Protein AF-H2BUR2-F1 (afdb_monomer_lite)

Sequence (65 aa):
MSRKVIISKTAEKKLSSLFEYLLENWSAKVKSNFIEKLDHNINIIKLEPETFPESQKDLGLRKCV

Structure 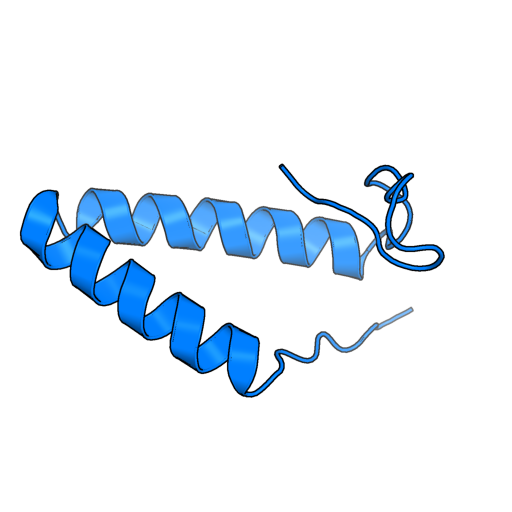(mmCIF, N/CA/C/O backbone):
data_AF-H2BUR2-F1
#
_entry.id   AF-H2BUR2-F1
#
loop_
_atom_site.group_PDB
_atom_site.id
_atom_site.type_symbol
_atom_site.label_atom_id
_atom_site.label_alt_id
_atom_site.label_comp_id
_atom_site.label_asym_id
_atom_site.label_entity_id
_atom_site.label_seq_id
_atom_site.pdbx_PDB_ins_code
_atom_site.Cartn_x
_atom_site.Cartn_y
_atom_site.Cartn_z
_atom_site.occupancy
_atom_site.B_iso_or_equiv
_atom_site.auth_seq_id
_atom_site.auth_comp_id
_atom_site.auth_asym_id
_atom_site.auth_atom_id
_atom_site.pdbx_PDB_model_num
ATOM 1 N N . MET A 1 1 ? 15.406 -10.777 -9.738 1.00 61.09 1 MET A N 1
ATOM 2 C CA . MET A 1 1 ? 15.715 -9.356 -9.446 1.00 61.09 1 MET A CA 1
ATOM 3 C C . MET A 1 1 ? 14.935 -8.920 -8.214 1.00 61.09 1 MET A C 1
ATOM 5 O O . MET A 1 1 ? 13.730 -9.131 -8.187 1.00 61.09 1 MET A O 1
ATOM 9 N N . SER A 1 2 ? 15.572 -8.325 -7.204 1.00 80.19 2 SER A N 1
ATOM 10 C CA . SER A 1 2 ? 14.857 -7.749 -6.055 1.00 80.19 2 SER A CA 1
ATOM 11 C C . SER A 1 2 ? 14.459 -6.301 -6.359 1.00 80.19 2 SER A C 1
ATOM 13 O O . SER A 1 2 ? 15.296 -5.403 -6.296 1.00 80.19 2 SER A O 1
ATOM 15 N N . ARG A 1 3 ? 13.191 -6.057 -6.708 1.00 89.81 3 ARG A N 1
ATOM 16 C CA . ARG A 1 3 ? 12.658 -4.690 -6.851 1.00 89.81 3 ARG A CA 1
ATOM 17 C C . ARG A 1 3 ? 12.272 -4.132 -5.483 1.00 89.81 3 ARG A C 1
ATOM 19 O O . ARG A 1 3 ? 11.744 -4.866 -4.646 1.00 89.81 3 ARG A O 1
ATOM 26 N N . LYS A 1 4 ? 12.516 -2.842 -5.254 1.00 93.38 4 LYS A N 1
ATOM 27 C CA . LYS A 1 4 ? 12.059 -2.128 -4.055 1.00 93.38 4 LYS A CA 1
ATOM 28 C C . LYS A 1 4 ? 10.739 -1.427 -4.365 1.00 93.38 4 LYS A C 1
ATOM 30 O O . LYS A 1 4 ? 10.668 -0.657 -5.315 1.00 93.38 4 LYS A O 1
ATOM 35 N N . VAL A 1 5 ? 9.722 -1.679 -3.548 1.00 94.00 5 VAL A N 1
ATOM 36 C CA . VAL A 1 5 ? 8.452 -0.947 -3.604 1.00 94.00 5 VAL A CA 1
ATOM 37 C C . VAL A 1 5 ? 8.614 0.340 -2.802 1.00 94.00 5 VAL A C 1
ATOM 39 O O . VAL A 1 5 ? 9.144 0.315 -1.691 1.00 94.00 5 VAL A O 1
ATOM 42 N N . ILE A 1 6 ? 8.191 1.464 -3.377 1.00 96.00 6 ILE A N 1
ATOM 43 C CA . ILE A 1 6 ? 8.197 2.772 -2.720 1.00 96.00 6 ILE A CA 1
ATOM 44 C C . ILE A 1 6 ? 6.758 3.275 -2.703 1.00 96.00 6 ILE A C 1
ATOM 46 O O . ILE A 1 6 ? 6.133 3.401 -3.754 1.00 96.00 6 ILE A O 1
ATOM 50 N N . ILE A 1 7 ? 6.247 3.570 -1.511 1.00 96.06 7 ILE A N 1
ATOM 51 C CA . ILE A 1 7 ? 4.943 4.206 -1.332 1.00 96.06 7 ILE A CA 1
ATOM 52 C C . ILE A 1 7 ? 5.175 5.714 -1.236 1.00 96.06 7 ILE A C 1
ATOM 54 O O . ILE A 1 7 ? 6.051 6.177 -0.508 1.00 96.06 7 ILE A O 1
ATOM 58 N N . SER A 1 8 ? 4.435 6.494 -2.023 1.00 97.62 8 SER A N 1
ATOM 59 C CA . SER A 1 8 ? 4.543 7.952 -1.975 1.00 97.62 8 SER A CA 1
ATOM 60 C C . SER A 1 8 ? 3.841 8.508 -0.736 1.00 97.62 8 SER A C 1
ATOM 62 O O . SER A 1 8 ? 2.836 7.957 -0.288 1.00 97.62 8 SER A O 1
ATOM 64 N N . LYS A 1 9 ? 4.283 9.671 -0.241 1.00 97.88 9 LYS A N 1
ATOM 65 C CA . LYS A 1 9 ? 3.620 10.373 0.878 1.00 97.88 9 LYS A CA 1
ATOM 66 C C . LYS A 1 9 ? 2.126 10.615 0.626 1.00 97.88 9 LYS A C 1
ATOM 68 O O . LYS A 1 9 ? 1.320 10.614 1.551 1.00 97.88 9 LYS A O 1
ATOM 73 N N . THR A 1 10 ? 1.743 10.838 -0.632 1.00 97.88 10 THR A N 1
ATOM 74 C CA . THR A 1 10 ? 0.337 11.003 -1.024 1.00 97.88 10 THR A CA 1
ATOM 75 C C . THR A 1 10 ? -0.435 9.692 -0.893 1.00 97.88 10 THR A C 1
ATOM 77 O O . THR A 1 10 ? -1.569 9.705 -0.420 1.00 97.88 10 THR A O 1
ATOM 80 N N . ALA A 1 11 ? 0.164 8.566 -1.291 1.00 97.25 11 ALA A N 1
ATOM 81 C CA . ALA A 1 11 ? -0.446 7.250 -1.140 1.00 97.25 11 ALA A CA 1
ATOM 82 C C . ALA A 1 11 ? -0.583 6.857 0.339 1.00 97.25 11 ALA A C 1
ATOM 84 O O . ALA A 1 11 ? -1.652 6.398 0.725 1.00 97.25 11 ALA A O 1
ATOM 85 N N . GLU A 1 12 ? 0.427 7.126 1.175 1.00 97.62 12 GLU A N 1
ATOM 86 C CA . GLU A 1 12 ? 0.359 6.900 2.630 1.00 97.62 12 GLU A CA 1
ATOM 87 C C . GLU A 1 12 ? -0.832 7.634 3.258 1.00 97.62 12 GLU A C 1
ATOM 89 O O . GLU A 1 12 ? -1.674 7.011 3.896 1.00 97.62 12 GLU A O 1
ATOM 94 N N . LYS A 1 13 ? -0.970 8.944 3.001 1.00 98.31 13 LYS A N 1
ATOM 95 C CA . LYS A 1 13 ? -2.090 9.747 3.528 1.00 98.31 13 LYS A CA 1
ATOM 96 C C . LYS A 1 13 ? -3.457 9.214 3.092 1.00 98.31 13 LYS A C 1
ATOM 98 O O . LYS A 1 13 ? -4.388 9.160 3.897 1.00 98.31 13 LYS A O 1
ATOM 103 N N . LYS A 1 14 ? -3.581 8.821 1.819 1.00 98.19 14 LYS A N 1
ATOM 104 C CA . LYS A 1 14 ? -4.821 8.250 1.273 1.00 98.19 14 LYS A CA 1
ATOM 105 C C . LYS A 1 14 ? -5.148 6.898 1.904 1.00 98.19 14 LYS A C 1
ATOM 107 O O . LYS A 1 14 ? -6.308 6.663 2.227 1.00 98.19 14 LYS A O 1
ATOM 112 N N . LEU A 1 15 ? -4.147 6.039 2.103 1.00 97.50 15 LEU A N 1
ATOM 113 C CA . LEU A 1 15 ? -4.325 4.747 2.764 1.00 97.50 15 LEU A CA 1
ATOM 114 C C . LEU A 1 15 ? -4.746 4.918 4.222 1.00 97.50 15 LEU A C 1
ATOM 116 O O . LEU A 1 15 ? -5.686 4.252 4.637 1.00 97.50 15 LEU A O 1
ATOM 120 N N . SER A 1 16 ? -4.134 5.840 4.971 1.00 97.88 16 SER A N 1
ATOM 121 C CA . SER A 1 16 ? -4.549 6.122 6.353 1.00 97.88 16 SER A CA 1
ATOM 122 C C . SER A 1 16 ? -6.014 6.548 6.430 1.00 97.88 16 SER A C 1
ATOM 124 O O . SER A 1 16 ? -6.783 5.935 7.166 1.00 97.88 16 SER A O 1
ATOM 126 N N . SER A 1 17 ? -6.421 7.508 5.590 1.00 98.31 17 SER A N 1
ATOM 127 C CA . SER A 1 17 ? -7.812 7.990 5.547 1.00 98.31 17 SER A CA 1
ATOM 128 C C . SER A 1 17 ? -8.789 6.867 5.175 1.00 98.31 17 SER A C 1
ATOM 130 O O . SER A 1 17 ? -9.866 6.742 5.751 1.00 98.31 17 SER A O 1
ATOM 132 N N . LEU A 1 18 ? -8.405 6.008 4.224 1.00 98.12 18 LEU A N 1
ATOM 133 C CA . LEU A 1 18 ? -9.209 4.853 3.830 1.00 98.12 18 LEU A CA 1
ATOM 134 C C . LEU A 1 18 ? -9.316 3.824 4.961 1.00 98.12 18 LEU A C 1
ATOM 136 O O . LEU A 1 18 ? -10.384 3.270 5.188 1.00 98.12 18 LEU A O 1
ATOM 140 N N . PHE A 1 19 ? -8.227 3.550 5.673 1.00 97.81 19 PHE A N 1
ATOM 141 C CA . PHE A 1 19 ? -8.217 2.590 6.772 1.00 97.81 19 PHE A CA 1
ATOM 142 C C . PHE A 1 19 ? -9.051 3.053 7.963 1.00 97.81 19 PHE A C 1
ATOM 144 O O . PHE A 1 19 ? -9.711 2.217 8.578 1.00 97.81 19 PHE A O 1
ATOM 151 N N . GLU A 1 20 ? -9.023 4.345 8.281 1.00 98.19 20 GLU A N 1
ATOM 152 C CA . GLU A 1 20 ? -9.913 4.959 9.272 1.00 98.19 20 GLU A CA 1
ATOM 153 C C . GLU A 1 20 ? -11.372 4.795 8.838 1.00 98.19 20 GLU A C 1
ATOM 155 O O . GLU A 1 20 ? -12.160 4.186 9.558 1.00 98.19 20 GLU A O 1
ATOM 160 N N . TYR A 1 21 ? -11.695 5.170 7.597 1.00 98.44 21 TYR A N 1
ATOM 161 C CA . TYR A 1 21 ? -13.039 5.011 7.040 1.00 98.44 21 TYR A CA 1
ATOM 162 C C . TYR A 1 21 ? -13.539 3.555 7.082 1.00 98.44 21 TYR A C 1
ATOM 164 O O . TYR A 1 21 ? -14.676 3.302 7.484 1.00 98.44 21 TYR A O 1
ATOM 172 N N . LEU A 1 22 ? -12.688 2.584 6.721 1.00 98.31 22 LEU A N 1
ATOM 173 C CA . LEU A 1 22 ? -13.023 1.155 6.756 1.00 98.31 22 LEU A CA 1
ATOM 174 C C . LEU A 1 22 ? -13.289 0.639 8.178 1.00 98.31 22 LEU A C 1
ATOM 176 O O . LEU A 1 22 ? -14.141 -0.231 8.367 1.00 98.31 22 LEU A O 1
ATOM 180 N N . LEU A 1 23 ? -12.553 1.154 9.165 1.00 96.69 23 LEU A N 1
ATOM 181 C CA . LEU A 1 23 ? -12.742 0.803 10.571 1.00 96.69 23 LEU A CA 1
ATOM 182 C C . LEU A 1 23 ? -14.028 1.394 11.138 1.00 96.69 23 LEU A C 1
ATOM 184 O O . LEU A 1 23 ? -14.757 0.676 11.816 1.00 96.69 23 LEU A O 1
ATOM 188 N N . GLU A 1 24 ? -14.294 2.667 10.851 1.00 98.00 24 GLU A N 1
ATOM 189 C CA . GLU A 1 24 ? -15.452 3.400 11.366 1.00 98.00 24 GLU A CA 1
ATOM 190 C C . GLU A 1 24 ? -16.772 2.918 10.757 1.00 98.00 24 GLU A C 1
ATOM 192 O O . GLU A 1 24 ? -17.768 2.798 11.465 1.00 98.00 24 GLU A O 1
ATOM 197 N N . ASN A 1 25 ? -16.786 2.628 9.451 1.00 98.38 25 ASN A N 1
ATOM 198 C CA . ASN A 1 25 ? -18.026 2.363 8.710 1.00 98.38 25 ASN A CA 1
ATOM 199 C C . ASN A 1 25 ? -18.306 0.874 8.493 1.00 98.38 25 ASN A C 1
ATOM 201 O O . ASN A 1 25 ? -19.430 0.504 8.155 1.00 98.38 25 ASN A O 1
ATOM 205 N N . TRP A 1 26 ? -17.306 0.010 8.680 1.00 97.19 26 TRP A N 1
ATOM 206 C CA . TRP A 1 26 ? -17.489 -1.437 8.600 1.00 97.19 26 TRP A CA 1
ATOM 207 C C . TRP A 1 26 ? -16.929 -2.142 9.831 1.00 97.19 26 TRP A C 1
ATOM 209 O O . TRP A 1 26 ? -17.648 -2.359 10.799 1.00 97.19 26 TRP A O 1
ATOM 219 N N . SER A 1 27 ? -15.677 -2.601 9.784 1.00 96.75 27 SER A N 1
ATOM 220 C CA . SER A 1 27 ? -15.069 -3.351 10.886 1.00 96.75 27 SER A CA 1
ATOM 221 C C . SER A 1 27 ? -13.568 -3.528 10.689 1.00 96.75 27 SER A C 1
ATOM 223 O O . SER A 1 27 ? -13.053 -3.486 9.568 1.00 96.75 27 SER A O 1
ATOM 225 N N . ALA A 1 28 ? -12.874 -3.867 11.778 1.00 97.25 28 ALA A N 1
ATOM 226 C CA . ALA A 1 28 ? -11.474 -4.284 11.731 1.00 97.25 28 ALA A CA 1
ATOM 227 C C . ALA A 1 28 ? -11.230 -5.443 10.754 1.00 97.25 28 ALA A C 1
ATOM 229 O O . ALA A 1 28 ? -10.235 -5.431 10.036 1.00 97.25 28 ALA A O 1
ATOM 230 N N . LYS A 1 29 ? -12.169 -6.394 10.650 1.00 97.88 29 LYS A N 1
ATOM 231 C CA . LYS A 1 29 ? -12.071 -7.514 9.704 1.00 97.88 29 LYS A CA 1
ATOM 232 C C . LYS A 1 29 ? -12.060 -7.036 8.251 1.00 97.88 29 LYS A C 1
ATOM 234 O O . LYS A 1 29 ? -11.259 -7.515 7.457 1.00 97.88 29 LYS A O 1
ATOM 239 N N . VAL A 1 30 ? -12.923 -6.081 7.897 1.00 98.06 30 VAL A N 1
ATOM 240 C CA . VAL A 1 30 ? -12.978 -5.533 6.531 1.00 98.06 30 VAL A CA 1
ATOM 241 C C . VAL A 1 30 ? -11.694 -4.774 6.194 1.00 98.06 30 VAL A C 1
ATOM 243 O O . VAL A 1 30 ? -11.148 -4.977 5.109 1.00 98.06 30 VAL A O 1
ATOM 246 N N . LYS A 1 31 ? -11.161 -3.978 7.130 1.00 97.62 31 LYS A N 1
ATOM 247 C CA . LYS A 1 31 ? -9.849 -3.335 6.965 1.00 97.62 31 LYS A CA 1
ATOM 248 C C . LYS A 1 31 ? -8.733 -4.363 6.746 1.00 97.62 31 LYS A C 1
ATOM 250 O O . LYS A 1 31 ? -7.961 -4.202 5.805 1.00 97.62 31 LYS A O 1
ATOM 255 N N . SER A 1 32 ? -8.646 -5.410 7.568 1.00 97.94 32 SER A N 1
ATOM 256 C CA . SER A 1 32 ? -7.603 -6.438 7.425 1.00 97.94 32 SER A CA 1
ATOM 257 C C . SER A 1 32 ? -7.688 -7.157 6.079 1.00 97.94 32 SER A C 1
ATOM 259 O O . SER A 1 32 ? -6.688 -7.241 5.373 1.00 97.94 32 SER A O 1
ATOM 261 N N . ASN A 1 33 ? -8.890 -7.560 5.658 1.00 98.06 33 ASN A N 1
ATOM 262 C CA . ASN A 1 33 ? -9.096 -8.189 4.351 1.00 98.06 33 AS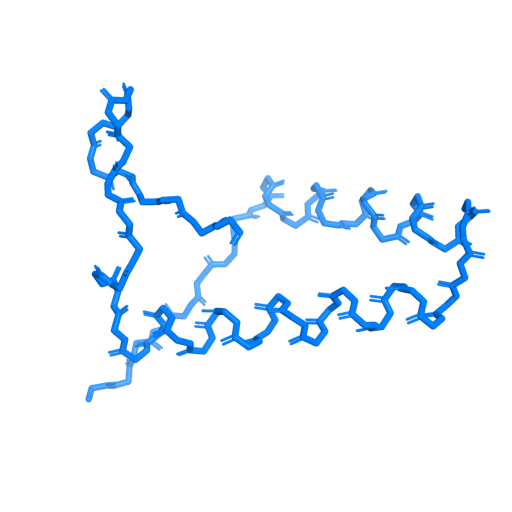N A CA 1
ATOM 263 C C . ASN A 1 33 ? -8.683 -7.270 3.186 1.00 98.06 33 ASN A C 1
ATOM 265 O O . ASN A 1 33 ? -8.217 -7.741 2.149 1.00 98.06 33 ASN A O 1
ATOM 269 N N . PHE A 1 34 ? -8.890 -5.956 3.321 1.00 97.44 34 PHE A N 1
ATOM 270 C CA . PHE A 1 34 ? -8.437 -4.988 2.325 1.00 97.44 34 PHE A CA 1
ATOM 271 C C . PHE A 1 34 ? -6.904 -4.924 2.264 1.00 97.44 34 PHE A C 1
ATOM 273 O O . PHE A 1 34 ? -6.343 -4.947 1.170 1.00 97.44 34 PHE A O 1
ATOM 280 N N . ILE A 1 35 ? -6.234 -4.881 3.421 1.00 97.25 35 ILE A N 1
ATOM 281 C CA . ILE A 1 35 ? -4.765 -4.864 3.511 1.00 97.25 35 ILE A CA 1
ATOM 282 C C . ILE A 1 35 ? -4.173 -6.126 2.875 1.00 97.25 35 ILE A C 1
ATOM 284 O O . ILE A 1 35 ? -3.279 -6.014 2.045 1.00 97.25 35 ILE A O 1
ATOM 288 N N . GLU A 1 36 ? -4.727 -7.305 3.165 1.00 98.12 36 GLU A N 1
ATOM 289 C CA . GLU A 1 36 ? -4.271 -8.571 2.572 1.00 98.12 36 GLU A CA 1
ATOM 290 C C . GLU A 1 36 ? -4.334 -8.553 1.036 1.00 98.12 36 GLU A C 1
ATOM 292 O O . GLU A 1 36 ? -3.387 -8.958 0.359 1.00 98.12 36 GLU A O 1
ATOM 297 N N . LYS A 1 37 ? -5.430 -8.036 0.464 1.00 97.12 37 LYS A N 1
ATOM 298 C CA . LYS A 1 37 ? -5.574 -7.886 -0.993 1.00 97.12 37 LYS A CA 1
ATOM 299 C C . LYS A 1 37 ? -4.589 -6.872 -1.570 1.00 97.12 37 LYS A C 1
ATOM 301 O O . LYS A 1 37 ? -4.041 -7.095 -2.650 1.00 97.12 37 LYS A O 1
ATOM 306 N N . LEU A 1 38 ? -4.370 -5.760 -0.870 1.00 97.00 38 LEU A N 1
ATOM 307 C CA . LEU A 1 38 ? -3.410 -4.741 -1.279 1.00 97.00 38 LEU A CA 1
ATOM 308 C C . LEU A 1 38 ? -1.985 -5.313 -1.308 1.00 97.00 38 LEU A C 1
ATOM 310 O O . LEU A 1 38 ? -1.300 -5.179 -2.322 1.00 97.00 38 LEU A O 1
ATOM 314 N N . ASP A 1 39 ? -1.570 -6.002 -0.246 1.00 96.69 39 ASP A N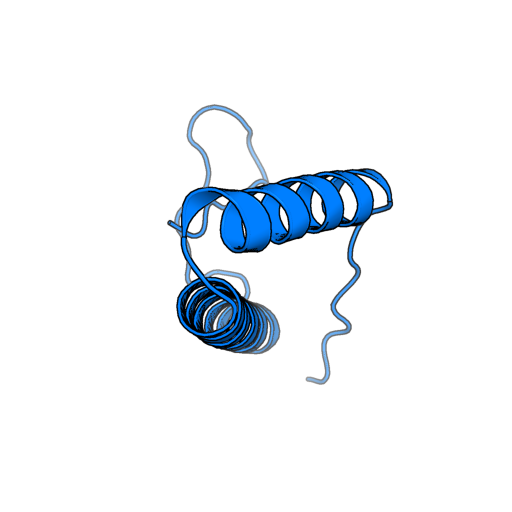 1
ATOM 315 C CA . ASP A 1 39 ? -0.247 -6.621 -0.138 1.00 96.69 39 ASP A CA 1
ATOM 316 C C . ASP A 1 39 ? -0.039 -7.710 -1.195 1.00 96.69 39 ASP A C 1
ATOM 318 O O . ASP A 1 39 ? 1.028 -7.794 -1.809 1.00 96.69 39 ASP A O 1
ATOM 322 N N . HIS A 1 40 ? -1.069 -8.515 -1.466 1.00 96.56 40 HIS A N 1
ATOM 323 C CA . HIS A 1 40 ? -1.038 -9.505 -2.539 1.00 96.56 40 HIS A CA 1
ATOM 324 C C . HIS A 1 40 ? -0.739 -8.861 -3.901 1.00 96.56 40 HIS A C 1
ATOM 326 O O . HIS A 1 40 ? 0.190 -9.277 -4.596 1.00 96.56 40 HIS A O 1
ATOM 332 N N . ASN A 1 41 ? -1.461 -7.796 -4.252 1.00 95.94 41 ASN A N 1
ATOM 333 C CA . ASN A 1 41 ? -1.250 -7.088 -5.513 1.00 95.94 41 ASN A CA 1
ATOM 334 C C . ASN A 1 41 ? 0.116 -6.390 -5.577 1.00 95.94 41 ASN A C 1
ATOM 336 O O . ASN A 1 41 ? 0.788 -6.455 -6.605 1.00 95.94 41 ASN A O 1
ATOM 340 N N . ILE A 1 42 ? 0.581 -5.774 -4.485 1.00 95.44 42 ILE A N 1
ATOM 341 C CA . ILE A 1 42 ? 1.926 -5.178 -4.419 1.00 95.44 42 ILE A CA 1
ATOM 342 C C . ILE A 1 42 ? 3.005 -6.239 -4.673 1.00 95.44 42 ILE A C 1
ATOM 344 O O . ILE A 1 42 ? 3.983 -5.969 -5.376 1.00 95.44 42 ILE A O 1
ATOM 348 N N . ASN A 1 43 ? 2.830 -7.452 -4.141 1.00 94.62 43 ASN A N 1
ATOM 349 C CA . ASN A 1 43 ? 3.751 -8.558 -4.383 1.00 94.62 43 ASN A CA 1
ATOM 350 C C . ASN A 1 43 ? 3.763 -8.991 -5.854 1.00 94.62 43 ASN A C 1
ATOM 352 O O . ASN A 1 43 ? 4.849 -9.183 -6.402 1.00 94.62 43 ASN A O 1
ATOM 356 N N . ILE A 1 44 ? 2.601 -9.068 -6.509 1.00 94.75 44 ILE A N 1
ATOM 357 C CA . ILE A 1 44 ? 2.517 -9.321 -7.956 1.00 94.75 44 ILE A CA 1
ATOM 358 C C . ILE A 1 44 ? 3.282 -8.238 -8.725 1.00 94.75 44 ILE A C 1
ATOM 360 O O . ILE A 1 44 ? 4.198 -8.568 -9.468 1.00 94.75 44 ILE A O 1
ATOM 364 N N . ILE A 1 45 ? 3.016 -6.952 -8.464 1.00 94.62 45 ILE A N 1
ATOM 365 C CA . ILE A 1 45 ? 3.689 -5.821 -9.140 1.00 94.62 45 ILE A CA 1
ATOM 366 C C . ILE A 1 45 ? 5.209 -5.861 -8.928 1.00 94.62 45 ILE A C 1
ATOM 368 O O . ILE A 1 45 ? 5.994 -5.554 -9.826 1.00 94.62 45 ILE A O 1
ATOM 372 N N . LYS A 1 46 ? 5.660 -6.240 -7.728 1.00 93.81 46 LYS A N 1
ATOM 373 C CA . LYS A 1 46 ? 7.088 -6.365 -7.410 1.00 93.81 46 LYS A CA 1
ATOM 374 C C . LYS A 1 46 ? 7.763 -7.449 -8.261 1.00 93.81 46 LYS A C 1
ATOM 376 O O . LYS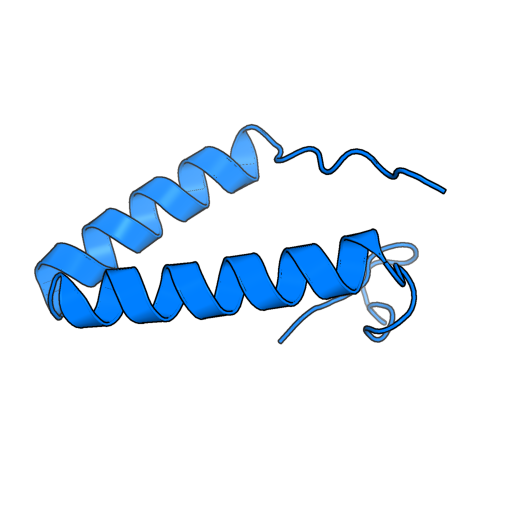 A 1 46 ? 8.918 -7.274 -8.675 1.00 93.81 46 LYS A O 1
ATOM 381 N N . LEU A 1 47 ? 7.066 -8.557 -8.506 1.00 93.62 47 LEU A N 1
ATOM 382 C CA . LEU A 1 47 ? 7.541 -9.677 -9.318 1.00 93.62 47 LEU A CA 1
ATOM 383 C C . LEU A 1 47 ? 7.461 -9.356 -10.817 1.00 93.62 47 LEU A C 1
ATOM 385 O O . LEU A 1 47 ? 8.467 -9.488 -11.522 1.00 93.62 47 LEU A O 1
ATOM 389 N N . GLU A 1 48 ? 6.321 -8.842 -11.263 1.00 93.31 48 GLU A N 1
ATOM 390 C CA . GLU A 1 48 ? 5.982 -8.551 -12.653 1.00 93.31 48 GLU A CA 1
ATOM 391 C C . GLU A 1 48 ? 5.296 -7.167 -12.752 1.00 93.31 48 GLU A C 1
ATOM 393 O O . GLU A 1 48 ? 4.084 -7.030 -12.604 1.00 93.31 48 GLU A O 1
ATOM 398 N N . PRO A 1 49 ? 6.062 -6.085 -12.990 1.00 92.19 49 PRO A N 1
ATOM 399 C CA . PRO A 1 49 ? 5.509 -4.725 -13.023 1.00 92.19 49 PRO A CA 1
ATOM 400 C C . PRO A 1 49 ? 4.514 -4.466 -14.162 1.00 92.19 49 PRO A C 1
ATOM 402 O O . PRO A 1 49 ? 3.770 -3.486 -14.121 1.00 92.19 49 PRO A O 1
ATOM 405 N N . GLU A 1 50 ? 4.518 -5.317 -15.189 1.00 93.25 50 GLU A N 1
ATOM 406 C CA . GLU A 1 50 ? 3.707 -5.162 -16.396 1.00 93.25 50 GLU A CA 1
ATOM 407 C C . GLU A 1 50 ? 2.389 -5.946 -16.364 1.00 93.25 50 GLU A C 1
ATOM 409 O O . GLU A 1 50 ? 1.621 -5.856 -17.321 1.00 93.25 50 GLU A O 1
ATOM 414 N N . THR A 1 51 ? 2.088 -6.660 -15.269 1.00 93.50 51 THR A N 1
ATOM 415 C CA . THR A 1 51 ? 0.881 -7.498 -15.145 1.00 93.50 51 THR A CA 1
ATOM 416 C C . THR A 1 51 ? -0.414 -6.708 -15.351 1.00 93.50 51 THR A C 1
ATOM 418 O O . THR A 1 51 ? -1.386 -7.225 -15.894 1.00 93.50 51 THR A O 1
ATOM 421 N N . PHE A 1 52 ? -0.447 -5.446 -14.920 1.00 93.56 52 PHE A N 1
ATOM 422 C CA . PHE A 1 52 ? -1.645 -4.609 -14.989 1.00 93.56 52 PHE A CA 1
ATOM 423 C C . PHE A 1 52 ? -1.651 -3.715 -16.231 1.00 93.56 5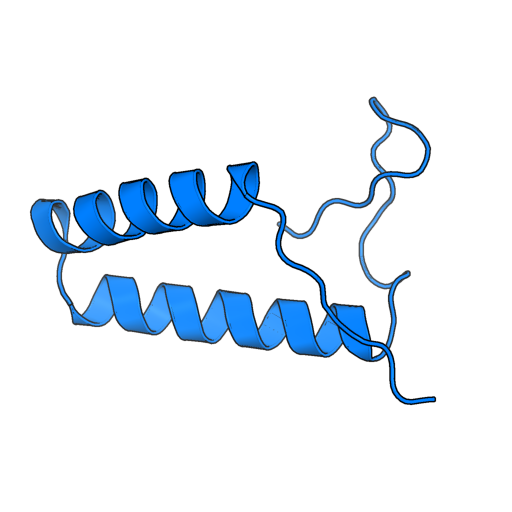2 PHE A C 1
ATOM 425 O O . PHE A 1 52 ? -0.591 -3.213 -16.615 1.00 93.56 52 PHE A O 1
ATOM 432 N N . PRO A 1 53 ? -2.823 -3.454 -16.839 1.00 93.44 53 PRO A N 1
ATOM 433 C CA . PRO A 1 53 ? -2.917 -2.651 -18.051 1.00 93.44 53 PRO A CA 1
ATOM 434 C C . PRO A 1 53 ? -2.449 -1.211 -17.821 1.00 93.44 53 PRO A C 1
ATOM 436 O O . PRO A 1 53 ? -2.635 -0.628 -16.745 1.00 93.44 53 PRO A O 1
ATOM 439 N N . GLU A 1 54 ? -1.853 -0.637 -18.862 1.00 93.62 54 GLU A N 1
ATOM 440 C CA . GLU A 1 54 ? -1.500 0.778 -18.895 1.00 93.62 54 GLU A CA 1
ATOM 441 C C . GLU A 1 54 ? -2.761 1.654 -18.936 1.00 93.62 54 GLU A C 1
ATOM 443 O O . GLU A 1 54 ? -3.795 1.294 -19.507 1.00 93.62 54 GLU A O 1
ATOM 448 N N . SER A 1 55 ? -2.685 2.812 -18.291 1.00 91.44 55 SER A N 1
ATOM 449 C CA . SER A 1 55 ? -3.725 3.826 -18.329 1.00 91.44 55 SER A CA 1
ATOM 450 C C . SER A 1 55 ? -3.775 4.449 -19.719 1.00 91.44 55 SER A C 1
ATOM 452 O O . SER A 1 55 ? -2.794 4.999 -20.205 1.00 91.44 55 SER A O 1
ATOM 454 N N . GLN A 1 56 ? -4.958 4.444 -20.331 1.00 89.06 56 GLN A N 1
ATOM 455 C CA . GLN A 1 56 ? -5.192 5.171 -21.584 1.00 89.06 56 GLN A CA 1
ATOM 456 C C . GLN A 1 56 ? -5.152 6.696 -21.401 1.00 89.06 56 GLN A C 1
ATOM 458 O O . GLN A 1 56 ? -5.026 7.427 -22.378 1.00 89.06 56 GLN A O 1
ATOM 463 N N . LYS A 1 57 ? -5.313 7.182 -20.162 1.00 91.00 57 LYS A N 1
ATOM 464 C CA . LYS A 1 57 ? -5.343 8.616 -19.844 1.00 91.00 57 LYS A CA 1
ATOM 465 C C . LYS A 1 57 ? -3.972 9.152 -19.444 1.00 91.00 57 LYS A C 1
ATOM 467 O O . LYS A 1 57 ? -3.635 10.271 -19.808 1.00 91.00 57 LYS A O 1
ATOM 472 N N . ASP A 1 58 ? -3.199 8.346 -18.720 1.00 91.25 58 ASP A N 1
ATOM 473 C CA . ASP A 1 58 ? -1.926 8.743 -18.122 1.00 91.25 58 ASP A CA 1
ATOM 474 C C . ASP A 1 58 ? -0.828 7.779 -18.581 1.00 91.25 58 ASP A C 1
ATOM 476 O O . ASP A 1 58 ? -0.595 6.739 -17.962 1.00 91.25 58 ASP A O 1
ATOM 480 N N . LEU A 1 59 ? -0.172 8.122 -19.689 1.00 90.75 59 LEU A N 1
ATOM 481 C CA . LEU A 1 59 ? 0.901 7.311 -20.269 1.00 90.75 59 LEU A CA 1
ATOM 482 C C . LEU A 1 59 ? 2.013 7.051 -19.242 1.00 90.75 59 LEU A C 1
ATOM 484 O O . LEU A 1 59 ? 2.413 7.944 -18.491 1.00 90.75 59 LEU A O 1
ATOM 488 N N . GLY A 1 60 ? 2.513 5.819 -19.205 1.00 89.75 60 GLY A N 1
ATOM 489 C CA . GLY A 1 60 ? 3.508 5.357 -18.240 1.00 89.75 60 GLY A CA 1
ATOM 490 C C . GLY A 1 60 ? 2.944 4.964 -16.869 1.00 89.75 60 GLY A C 1
ATOM 491 O O . GLY A 1 60 ? 3.702 4.466 -16.034 1.00 89.75 60 GLY A O 1
ATOM 492 N N . LEU A 1 61 ? 1.640 5.136 -16.615 1.00 93.44 61 LEU A N 1
ATOM 493 C CA . LEU A 1 61 ? 0.980 4.640 -15.403 1.00 93.44 61 LEU A CA 1
ATOM 494 C C . LEU A 1 61 ? 0.191 3.363 -15.691 1.00 93.44 61 LEU A C 1
ATOM 496 O O . LEU A 1 61 ? -0.484 3.250 -16.707 1.00 93.44 61 LEU A O 1
ATOM 500 N N . ARG A 1 62 ? 0.215 2.409 -14.758 1.00 94.38 62 ARG A N 1
ATOM 501 C CA . ARG A 1 62 ? -0.585 1.174 -14.811 1.00 94.38 62 ARG A CA 1
ATOM 502 C C . ARG A 1 62 ? -1.608 1.155 -13.684 1.00 94.38 62 ARG A C 1
ATOM 504 O O . ARG A 1 62 ? -1.342 1.675 -12.598 1.00 94.38 62 ARG A O 1
ATOM 511 N N . LYS A 1 63 ? -2.778 0.558 -13.929 1.00 92.12 63 LYS A N 1
ATOM 512 C CA . LYS A 1 63 ? -3.873 0.501 -12.949 1.00 92.12 63 LYS A CA 1
ATOM 513 C C . LYS A 1 63 ? -4.132 -0.929 -12.480 1.00 92.12 63 LYS A C 1
ATOM 515 O O . LYS A 1 63 ? -4.606 -1.757 -13.249 1.00 92.12 63 LYS A O 1
ATOM 520 N N . CYS A 1 64 ? -3.903 -1.174 -11.193 1.00 91.31 64 CYS A N 1
ATOM 521 C CA . CYS A 1 64 ? -4.391 -2.354 -10.482 1.00 91.31 64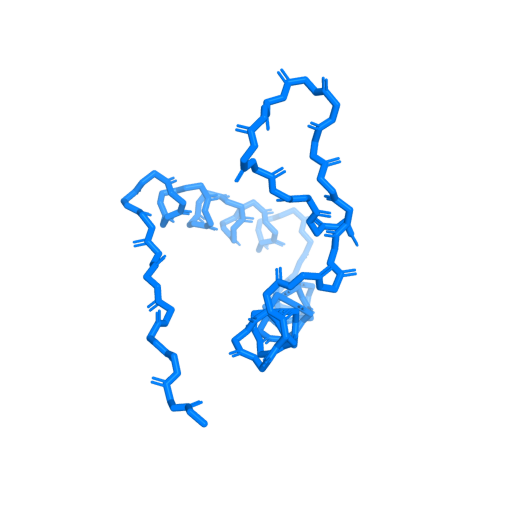 CYS A CA 1
ATOM 522 C C . CYS A 1 64 ? -5.812 -2.069 -9.968 1.00 91.31 64 CYS A C 1
ATOM 524 O O . CYS A 1 64 ? -6.000 -1.083 -9.250 1.00 91.31 64 CYS A O 1
ATOM 526 N N . VAL A 1 65 ? -6.801 -2.876 -10.370 1.00 81.25 65 VAL A N 1
ATOM 527 C CA . VAL A 1 65 ? -8.223 -2.750 -9.981 1.00 81.25 65 VAL A CA 1
ATOM 528 C C . VAL A 1 65 ? -8.622 -3.928 -9.111 1.00 81.25 65 VAL A C 1
ATOM 530 O O . VAL A 1 65 ? -8.235 -5.057 -9.476 1.00 81.25 65 VAL A O 1
#

Foldseek 3Di:
DQDDDDQDPVNVVVLVVVLVVCPVVPHPVSSVVVVVVVVVVVVVCRVPVPPFDADPVDGPDGDDD

pLDDT: mean 94.54, std 5.55, range [61.09, 98.44]

Radius of gyration: 13.74 Å; chains: 1; bounding box: 34×21×33 Å

InterPro domains:
  IPR035093 Toxin-antitoxin system, RelE/ParE toxin domain superfamily [G3DSA:3.30.2310.20] (3-65)

Organism: Gillisia limnaea (strain DSM 15749 / LMG 21470 / R-8282) (NCBI:txid865937)

Secondary structure (DSSP, 8-state):
--PPP---HHHHHHHHHHHHHHHHHT-HHHHHHHHHHHHHHHHHHHH-TTSSPBPSSSTT-B---